Protein AF-A0AAC8XKB2-F1 (afdb_monomer_lite)

Secondary structure (DSSP, 8-state):
--HHHHHHHHHHH--SHHHHHHHHHTSS-HHHHHHHHHHHHHHHS-S-HHHHHHHHHH-HHHHHHHHHHHHHHHHHHHHHHHHHHHHHHHHHHHHHHHHHHHHHHHHT--STHHHHHHHHHHHHHHHHHHHHHH-SS--HHHHHHHHHHHHIIIIIHHHHHTTTTTT----

Structure (mmCIF, N/CA/C/O backbone):
data_AF-A0AAC8XKB2-F1
#
_entry.id   AF-A0AAC8XKB2-F1
#
loop_
_atom_site.group_PDB
_atom_site.id
_atom_site.type_symbol
_atom_site.label_atom_id
_atom_site.label_alt_id
_atom_site.label_comp_id
_atom_site.label_asym_id
_atom_site.label_entity_id
_atom_site.label_seq_id
_atom_site.pdbx_PDB_ins_code
_atom_site.Cartn_x
_atom_site.Cartn_y
_atom_site.Cartn_z
_atom_site.occupancy
_atom_site.B_iso_or_equiv
_atom_site.auth_seq_id
_atom_site.auth_comp_id
_atom_site.auth_asym_id
_atom_site.auth_atom_id
_atom_site.pdbx_PDB_model_num
ATOM 1 N N . MET A 1 1 ? -24.575 -18.781 22.460 1.00 67.38 1 MET A N 1
ATOM 2 C CA . MET A 1 1 ? -24.840 -17.633 21.559 1.00 67.38 1 MET A CA 1
ATOM 3 C C . MET A 1 1 ? -23.556 -17.320 20.787 1.00 67.38 1 MET A C 1
ATOM 5 O O . MET A 1 1 ? -22.503 -17.812 21.177 1.00 67.38 1 MET A O 1
ATOM 9 N N . ASN A 1 2 ? -23.609 -16.607 19.661 1.00 86.69 2 ASN A N 1
ATOM 10 C CA . ASN A 1 2 ? -22.433 -16.330 18.823 1.00 86.69 2 ASN A CA 1
ATOM 11 C C . ASN A 1 2 ? -21.977 -14.870 18.953 1.00 86.69 2 ASN A C 1
ATOM 13 O O . ASN A 1 2 ? -22.748 -13.980 19.304 1.00 86.69 2 ASN A O 1
ATOM 17 N N . TRP A 1 3 ? -20.723 -14.595 18.587 1.00 88.31 3 TRP A N 1
ATOM 18 C CA . TRP A 1 3 ? -20.177 -13.231 18.515 1.00 88.31 3 TRP A CA 1
ATOM 19 C C . TRP A 1 3 ? -21.005 -12.281 17.630 1.00 88.31 3 TRP A C 1
ATOM 21 O O . TRP A 1 3 ? -21.056 -11.081 17.892 1.00 88.31 3 TRP A O 1
ATOM 31 N N . SER A 1 4 ? -21.719 -12.817 16.636 1.00 88.62 4 SER A N 1
ATOM 32 C CA . SER A 1 4 ? -22.680 -12.075 15.812 1.00 88.62 4 SER A CA 1
ATOM 33 C C . SER A 1 4 ? -23.845 -11.488 16.610 1.00 88.62 4 SER A C 1
ATOM 35 O O . SER A 1 4 ? -24.359 -10.427 16.259 1.00 88.62 4 SER A O 1
ATOM 37 N N . ASP A 1 5 ? -24.263 -12.152 17.684 1.00 89.88 5 ASP A N 1
ATOM 38 C CA . ASP A 1 5 ? -25.402 -11.740 18.506 1.00 89.88 5 ASP A CA 1
ATOM 39 C C . ASP A 1 5 ? -24.983 -10.588 19.428 1.00 89.88 5 ASP A C 1
ATOM 41 O O . ASP A 1 5 ? -25.674 -9.571 19.518 1.00 89.88 5 ASP A O 1
ATOM 45 N N . VAL A 1 6 ? -23.772 -10.686 19.993 1.00 87.81 6 VAL A N 1
ATOM 46 C CA . VAL A 1 6 ? -23.092 -9.583 20.693 1.00 87.81 6 VAL A CA 1
ATOM 47 C C . VAL A 1 6 ? -22.939 -8.377 19.765 1.00 87.81 6 VAL A C 1
ATOM 49 O O . VAL A 1 6 ? -23.254 -7.244 20.130 1.00 87.81 6 VAL A O 1
ATOM 52 N N . GLY A 1 7 ? -22.504 -8.621 18.527 1.00 89.06 7 GLY A N 1
ATOM 53 C CA . GLY A 1 7 ? -22.344 -7.571 17.532 1.00 89.06 7 GLY A CA 1
ATOM 54 C C . GLY A 1 7 ? -23.662 -6.912 17.128 1.00 89.06 7 GLY A C 1
ATOM 55 O O . GLY A 1 7 ? -23.727 -5.690 16.994 1.00 89.06 7 GLY A O 1
ATOM 56 N N . SER A 1 8 ? -24.730 -7.701 16.995 1.00 91.56 8 SER A N 1
ATOM 57 C CA . SER A 1 8 ? -26.074 -7.206 16.686 1.00 91.56 8 SER A CA 1
ATOM 58 C C . SER A 1 8 ? -26.620 -6.326 17.809 1.00 91.56 8 SER A C 1
ATOM 60 O O . SER A 1 8 ? -27.170 -5.261 17.528 1.00 91.56 8 SER A O 1
ATOM 62 N N . PHE A 1 9 ? -26.400 -6.711 19.070 1.00 90.75 9 PHE A N 1
ATOM 63 C CA . PHE A 1 9 ? -26.743 -5.883 20.225 1.00 90.75 9 PHE A CA 1
ATOM 64 C C . PHE A 1 9 ? -26.013 -4.536 20.193 1.00 90.75 9 PHE A C 1
ATOM 66 O O . PHE A 1 9 ? -26.667 -3.495 20.270 1.00 90.75 9 PHE A O 1
ATOM 73 N N . LEU A 1 10 ? -24.687 -4.542 20.021 1.00 89.31 10 LEU A N 1
ATOM 74 C CA . LEU A 1 10 ? -23.881 -3.317 19.980 1.00 89.31 10 LEU A CA 1
ATOM 75 C C . LEU A 1 10 ? -24.296 -2.399 18.826 1.00 89.31 10 LEU A C 1
ATOM 77 O O . LEU A 1 10 ? -24.436 -1.196 19.013 1.00 89.31 10 LEU A O 1
ATOM 81 N N . LYS A 1 11 ? -24.572 -2.961 17.646 1.00 87.69 11 LYS A N 1
ATOM 82 C CA . LYS A 1 11 ? -25.000 -2.194 16.470 1.00 87.69 11 LYS A CA 1
ATOM 83 C C . LYS A 1 11 ? -26.376 -1.541 16.642 1.00 87.69 11 LYS A C 1
ATOM 85 O O . LYS A 1 11 ? -26.612 -0.473 16.087 1.00 87.69 11 LYS A O 1
ATOM 90 N N . GLN A 1 12 ? -27.290 -2.188 17.365 1.00 85.81 12 GLN A N 1
ATOM 91 C CA . GLN A 1 12 ? -28.653 -1.688 17.577 1.00 85.81 12 GLN A CA 1
ATOM 92 C C . GLN A 1 12 ? -28.759 -0.717 18.760 1.00 85.81 12 GLN A C 1
ATOM 94 O O . GLN A 1 12 ? -29.580 0.196 18.716 1.00 85.81 12 GLN A O 1
ATOM 99 N N . ASN A 1 13 ? -27.946 -0.906 19.804 1.00 80.81 13 ASN A N 1
ATOM 100 C CA . ASN A 1 13 ? -28.107 -0.209 21.083 1.00 80.81 13 ASN A CA 1
ATOM 101 C C . ASN A 1 13 ? -27.028 0.841 21.363 1.00 80.81 13 ASN A C 1
ATOM 103 O O . ASN A 1 13 ? -27.227 1.676 22.241 1.00 80.81 13 ASN A O 1
ATOM 107 N N . GLN A 1 14 ? -25.909 0.830 20.632 1.00 78.75 14 GLN A N 1
ATOM 108 C CA . GLN A 1 14 ? -24.824 1.792 20.814 1.00 78.75 14 GLN A CA 1
ATOM 109 C C . GLN A 1 14 ? -24.652 2.679 19.582 1.00 78.75 14 GLN A C 1
ATOM 111 O O . GLN A 1 14 ? -24.693 2.223 18.438 1.00 78.75 14 GLN A O 1
ATOM 116 N N . LYS A 1 15 ? -24.441 3.973 19.828 1.00 72.50 15 LYS A N 1
ATOM 117 C CA . LYS A 1 15 ? -24.007 4.951 18.823 1.00 72.50 15 LYS A CA 1
ATOM 118 C C . LYS A 1 15 ? -22.521 5.227 19.056 1.00 72.50 15 LYS A C 1
ATOM 120 O O . LYS A 1 15 ? -22.089 5.188 20.197 1.00 72.50 15 LYS A O 1
ATOM 125 N N . GLY A 1 16 ? -21.754 5.509 18.003 1.00 74.38 16 GLY A N 1
ATOM 126 C CA . GLY A 1 16 ? -20.313 5.771 18.128 1.00 74.38 16 GLY A CA 1
ATOM 127 C C . GLY A 1 16 ? -19.441 4.534 17.894 1.00 74.38 16 GLY A C 1
ATOM 128 O O . GLY A 1 16 ? -19.815 3.637 17.131 1.00 74.38 16 GLY A O 1
ATOM 129 N N . VAL A 1 17 ? -18.261 4.493 18.517 1.00 76.50 17 VAL A N 1
ATOM 130 C CA . VAL A 1 17 ? -17.194 3.532 18.169 1.00 76.50 17 VAL A CA 1
ATOM 131 C C . VAL A 1 17 ? -17.562 2.102 18.591 1.00 76.50 17 VAL A C 1
ATOM 133 O O . VAL A 1 17 ? -17.268 1.142 17.878 1.00 76.50 17 VAL A O 1
ATOM 136 N N . ALA A 1 18 ? -18.329 1.937 19.673 1.00 80.12 18 ALA A N 1
ATOM 137 C CA . ALA A 1 18 ? -18.870 0.636 20.079 1.00 80.12 18 ALA A CA 1
ATOM 138 C C . ALA A 1 18 ? -19.825 0.022 19.026 1.00 80.12 18 ALA A C 1
ATOM 140 O O . ALA A 1 18 ? -19.847 -1.196 18.832 1.00 80.12 18 ALA A O 1
ATOM 141 N N . GLY A 1 19 ? -20.557 0.848 18.269 1.00 83.31 19 GLY A N 1
ATOM 142 C CA . GLY A 1 19 ? -21.377 0.392 17.138 1.00 83.31 19 GLY A CA 1
ATOM 143 C C . GLY A 1 19 ? -20.541 -0.102 15.945 1.00 83.31 19 GLY A C 1
ATOM 144 O O . GLY A 1 19 ? -20.951 -1.016 15.218 1.00 83.31 19 GLY A O 1
ATOM 145 N N . LEU A 1 20 ? -19.329 0.439 15.770 1.00 84.06 20 LEU A N 1
ATOM 146 C CA . LEU A 1 20 ? -18.358 -0.044 14.782 1.00 84.06 20 LEU A CA 1
ATOM 147 C C . LEU A 1 20 ? -17.797 -1.410 15.191 1.00 84.06 20 LEU A C 1
ATOM 149 O O . LEU A 1 20 ? -17.721 -2.304 14.350 1.00 84.06 20 LEU A O 1
ATOM 153 N N . VAL A 1 21 ? -17.521 -1.624 16.484 1.00 86.25 21 VAL A N 1
ATOM 154 C CA . VAL A 1 21 ? -17.172 -2.953 17.024 1.00 86.25 21 VAL A CA 1
ATOM 155 C C . VAL A 1 21 ? -18.286 -3.965 16.745 1.00 86.25 21 VAL A C 1
ATOM 157 O O . VAL A 1 21 ? -18.011 -5.075 16.287 1.00 86.25 21 VAL A O 1
ATOM 160 N N . GLY A 1 22 ? -19.551 -3.569 16.911 1.00 85.94 22 GLY A N 1
ATOM 161 C CA . GLY A 1 22 ? -20.696 -4.407 16.545 1.00 85.94 22 GLY A CA 1
ATOM 162 C C . GLY A 1 22 ? -20.752 -4.770 15.055 1.00 85.94 22 GLY A C 1
ATOM 163 O O . GLY A 1 22 ? -21.121 -5.886 14.682 1.00 85.94 22 GLY A O 1
ATOM 164 N N . SER A 1 23 ? -20.311 -3.860 14.187 1.00 86.25 23 SER A N 1
ATOM 165 C CA . SER A 1 23 ? -20.210 -4.105 12.743 1.00 86.25 23 SER A CA 1
ATOM 166 C C . SER A 1 23 ? -19.052 -5.043 12.382 1.00 86.25 23 SER A C 1
ATOM 168 O O . SER A 1 23 ? -19.197 -5.859 11.476 1.00 86.25 23 SER A O 1
ATOM 170 N N . LEU A 1 24 ? -17.935 -4.994 13.117 1.00 87.06 24 LEU A N 1
ATOM 171 C CA . LEU A 1 24 ? -16.830 -5.951 12.969 1.00 87.06 24 LEU A CA 1
ATOM 172 C C . LEU A 1 24 ? -17.256 -7.370 13.369 1.00 87.06 24 LEU A C 1
ATOM 174 O O . LEU A 1 24 ? -16.927 -8.328 12.677 1.00 87.06 24 LEU A O 1
ATOM 178 N N . LEU A 1 25 ? -18.029 -7.491 14.451 1.00 88.38 25 LEU A N 1
ATOM 179 C CA . LEU A 1 25 ? -18.528 -8.759 14.996 1.00 88.38 25 LEU A CA 1
ATOM 180 C C . LEU A 1 25 ? -19.619 -9.427 14.147 1.00 88.38 25 LEU A C 1
ATOM 182 O O . LEU A 1 25 ? -19.764 -10.645 14.180 1.00 88.38 25 LEU A O 1
ATOM 186 N N . THR A 1 26 ? -20.388 -8.638 13.396 1.00 89.88 26 THR A N 1
ATOM 187 C CA . THR A 1 26 ? -21.422 -9.134 12.465 1.00 89.88 26 THR A CA 1
ATOM 188 C C . THR A 1 26 ? -20.912 -9.300 11.032 1.00 89.88 26 THR A C 1
ATOM 190 O O . THR A 1 26 ? -21.664 -9.725 10.158 1.00 89.88 26 THR A O 1
ATOM 193 N N . GLY A 1 27 ? -19.651 -8.949 10.771 1.00 85.50 27 GLY A N 1
ATOM 194 C CA . GLY A 1 27 ? -19.042 -9.033 9.449 1.00 85.50 27 GLY A CA 1
ATOM 195 C C . GLY A 1 27 ? -18.632 -10.453 9.052 1.00 85.50 27 GLY A C 1
ATOM 196 O O . GLY A 1 27 ? -18.438 -11.332 9.884 1.00 85.50 27 GLY A O 1
ATOM 197 N N . ASN A 1 28 ? -18.417 -10.659 7.751 1.00 84.06 28 ASN A N 1
ATOM 198 C CA . ASN A 1 28 ? -18.009 -11.958 7.194 1.00 84.06 28 ASN A CA 1
ATOM 199 C C . ASN A 1 28 ? -16.485 -12.185 7.209 1.00 84.06 28 ASN A C 1
ATOM 201 O O . ASN A 1 28 ? -16.001 -13.232 6.783 1.00 84.06 28 ASN A O 1
ATOM 205 N N . VAL A 1 29 ? -15.707 -11.196 7.654 1.00 86.62 29 VAL A N 1
ATOM 206 C CA . VAL A 1 29 ? -14.244 -11.270 7.676 1.00 86.62 29 VAL A CA 1
ATOM 207 C C . VAL A 1 29 ? -13.804 -11.812 9.031 1.00 86.62 29 VAL A C 1
ATOM 209 O O . VAL A 1 29 ? -13.865 -11.102 10.030 1.00 86.62 29 VAL A O 1
ATOM 212 N N . VAL A 1 30 ? -13.308 -13.052 9.063 1.00 84.62 30 VAL A N 1
ATOM 213 C CA . VAL A 1 30 ? -12.898 -13.750 10.301 1.00 84.62 30 VAL A CA 1
ATOM 214 C C . VAL A 1 30 ? -11.919 -12.919 11.143 1.00 84.62 30 VAL A C 1
ATOM 216 O O . VAL A 1 30 ? -12.062 -12.851 12.360 1.00 84.62 30 VAL A O 1
ATOM 219 N N . GLY A 1 31 ? -10.969 -12.227 10.502 1.00 84.69 31 GLY A N 1
ATOM 220 C CA . GLY A 1 31 ? -10.017 -11.343 11.188 1.00 84.69 31 GLY A CA 1
ATOM 221 C C . GLY A 1 31 ? -10.641 -10.072 11.782 1.00 84.69 31 GLY A C 1
ATOM 222 O O . GLY A 1 31 ? -10.162 -9.558 12.788 1.00 84.69 31 GLY A O 1
ATOM 223 N N . ALA A 1 32 ? -11.728 -9.569 11.192 1.00 84.69 32 ALA A N 1
ATOM 224 C CA . ALA A 1 32 ? -12.476 -8.439 11.740 1.00 84.69 32 ALA A CA 1
ATOM 225 C C . ALA A 1 32 ? -13.318 -8.882 12.943 1.00 84.69 32 ALA A C 1
ATOM 227 O O . ALA A 1 32 ? -13.314 -8.212 13.975 1.00 84.69 32 ALA A O 1
ATOM 228 N N . VAL A 1 33 ? -13.964 -10.048 12.841 1.00 87.69 33 VAL A N 1
ATOM 229 C CA . VAL A 1 33 ? -14.743 -10.644 13.935 1.00 87.69 33 VAL A CA 1
ATOM 230 C C . VAL A 1 33 ? -13.845 -10.945 15.132 1.00 87.69 33 VAL A C 1
ATOM 232 O O . VAL A 1 33 ? -14.199 -10.594 16.252 1.00 87.69 33 VAL A O 1
ATOM 235 N N . SER A 1 34 ? -12.658 -11.523 14.920 1.00 88.00 34 SER A N 1
ATOM 236 C CA . SER A 1 34 ? -11.717 -11.806 16.012 1.00 88.00 34 SER A CA 1
ATOM 237 C C . SER A 1 34 ? -11.193 -10.532 16.679 1.00 88.00 34 SER A C 1
ATOM 239 O O . SER A 1 34 ? -11.087 -10.475 17.904 1.00 88.00 34 SER A O 1
ATOM 241 N N . ALA A 1 35 ? -10.930 -9.480 15.901 1.00 88.12 35 ALA A N 1
ATOM 242 C CA . ALA A 1 35 ? -10.557 -8.175 16.431 1.00 88.12 35 ALA A CA 1
ATOM 243 C C . ALA A 1 35 ? -11.688 -7.550 17.265 1.00 88.12 35 ALA A C 1
ATOM 245 O O . ALA A 1 35 ? -11.435 -7.031 18.352 1.00 88.12 35 ALA A O 1
ATOM 246 N N . GLY A 1 36 ? -12.934 -7.641 16.789 1.00 89.06 36 GLY A N 1
ATOM 247 C CA . GLY A 1 36 ? -14.125 -7.230 17.531 1.00 89.06 36 GLY A CA 1
ATOM 248 C C . GLY A 1 36 ? -14.296 -8.003 18.839 1.00 89.06 36 GLY A C 1
ATOM 249 O O . GLY A 1 36 ? -14.479 -7.402 19.896 1.00 89.06 36 GLY A O 1
ATOM 250 N N . ALA A 1 37 ? -14.156 -9.327 18.782 1.00 90.75 37 ALA A N 1
ATOM 251 C CA . ALA A 1 37 ? -14.275 -10.220 19.930 1.00 90.75 37 ALA A CA 1
ATOM 252 C C . ALA A 1 37 ? -13.195 -9.937 20.977 1.00 90.75 37 ALA A C 1
ATOM 254 O O . ALA A 1 37 ? -13.486 -9.896 22.167 1.00 90.75 37 ALA A O 1
ATOM 255 N N . SER A 1 38 ? -11.963 -9.655 20.542 1.00 92.06 38 SER A N 1
ATOM 256 C CA . SER A 1 38 ? -10.871 -9.269 21.438 1.00 92.06 38 SER A CA 1
ATOM 257 C C . SER A 1 38 ? -11.149 -7.954 22.167 1.00 92.06 38 SER A C 1
ATOM 259 O O . SER A 1 38 ? -10.809 -7.841 23.342 1.00 92.06 38 SER A O 1
ATOM 261 N N . MET A 1 39 ? -11.748 -6.961 21.502 1.00 92.50 39 MET A N 1
ATOM 262 C CA . MET A 1 39 ? -12.102 -5.690 22.148 1.00 92.50 39 MET A CA 1
ATOM 263 C C . MET A 1 39 ? -13.202 -5.892 23.192 1.00 92.50 39 MET A C 1
ATOM 265 O O . MET A 1 39 ? -13.086 -5.408 24.316 1.00 92.50 39 MET A O 1
ATOM 269 N N . VAL A 1 40 ? -14.231 -6.675 22.857 1.00 91.69 40 VAL A N 1
ATOM 270 C CA . VAL A 1 40 ? -15.296 -7.020 23.807 1.00 91.69 40 VAL A CA 1
ATOM 271 C C . VAL A 1 40 ? -14.759 -7.838 24.980 1.00 91.69 40 VAL A C 1
ATOM 273 O O . VAL A 1 40 ? -15.127 -7.570 26.123 1.00 91.69 40 VAL A O 1
ATOM 276 N N . ALA A 1 41 ? -13.853 -8.782 24.736 1.00 93.25 41 ALA A N 1
ATOM 277 C CA . ALA A 1 41 ? -13.256 -9.586 25.793 1.00 93.25 41 ALA A CA 1
ATOM 278 C C . ALA A 1 41 ? -12.395 -8.757 26.752 1.00 93.25 41 ALA A C 1
ATOM 280 O O . ALA A 1 41 ? -12.427 -8.985 27.957 1.00 93.25 41 ALA A O 1
ATOM 281 N N . GLN A 1 42 ? -11.673 -7.752 26.250 1.00 92.75 42 GLN A N 1
ATOM 282 C CA . GLN A 1 42 ? -10.931 -6.815 27.100 1.00 92.75 42 GLN A CA 1
ATOM 283 C C . GLN A 1 42 ? -11.861 -5.929 27.937 1.00 92.75 42 GLN A C 1
ATOM 285 O O . GLN A 1 42 ? -11.570 -5.669 29.102 1.00 92.75 42 GLN A O 1
ATOM 290 N N . ALA A 1 43 ? -12.990 -5.495 27.373 1.00 91.50 43 ALA A N 1
ATOM 291 C CA . ALA A 1 43 ? -13.951 -4.652 28.080 1.00 91.50 43 ALA A CA 1
ATOM 292 C C . ALA A 1 43 ? -14.737 -5.409 29.167 1.00 91.50 43 ALA A C 1
ATOM 294 O O . ALA A 1 43 ? -15.002 -4.860 30.237 1.00 91.50 43 ALA A O 1
ATOM 295 N N . THR A 1 44 ? -15.102 -6.665 28.893 1.00 92.12 44 THR A N 1
ATOM 296 C CA . THR A 1 44 ? -15.965 -7.499 29.753 1.00 92.12 44 THR A CA 1
ATOM 297 C C . THR A 1 44 ? -15.193 -8.474 30.644 1.00 92.12 44 THR A C 1
ATOM 299 O O . THR A 1 44 ? -15.748 -8.993 31.607 1.00 92.12 44 THR A O 1
ATOM 302 N N . GLY A 1 45 ? -13.914 -8.728 30.350 1.00 92.56 45 GLY A N 1
ATOM 303 C CA . GLY A 1 45 ? -13.069 -9.675 31.082 1.00 92.56 45 GLY A CA 1
ATOM 304 C C . GLY A 1 45 ? -13.311 -11.148 30.739 1.00 92.56 45 GLY A C 1
ATOM 305 O O . GLY A 1 45 ? -12.750 -12.018 31.401 1.00 92.56 45 GLY A O 1
ATOM 306 N N . THR A 1 46 ? -14.124 -11.450 29.723 1.00 91.94 46 THR A N 1
ATOM 307 C CA . THR A 1 46 ? -14.468 -12.822 29.326 1.00 91.94 46 THR A CA 1
ATOM 308 C C . THR A 1 46 ? -14.405 -13.004 27.814 1.00 91.94 46 THR A C 1
ATOM 310 O O . THR A 1 46 ? -14.728 -12.106 27.043 1.00 91.94 46 THR A O 1
ATOM 313 N N . THR A 1 47 ? -13.977 -14.182 27.370 1.00 91.56 47 THR A N 1
ATOM 314 C CA . THR A 1 47 ? -13.968 -14.579 25.953 1.00 91.56 47 THR A CA 1
ATOM 315 C C . THR A 1 47 ? -15.218 -15.365 25.558 1.00 91.56 47 THR A C 1
ATOM 317 O O . THR A 1 47 ? -15.344 -15.774 24.404 1.00 91.56 47 THR A O 1
ATOM 320 N N . ASP A 1 48 ? -16.136 -15.579 26.502 1.00 93.25 48 ASP A N 1
ATOM 321 C CA . ASP A 1 48 ? -17.414 -16.233 26.265 1.00 93.25 48 ASP A CA 1
ATOM 322 C C . ASP A 1 48 ? -18.448 -15.203 25.750 1.00 93.25 48 ASP A C 1
ATOM 324 O O . ASP A 1 48 ? -18.719 -14.218 26.446 1.00 93.25 48 ASP A O 1
ATOM 328 N N . PRO A 1 49 ? -19.038 -15.392 24.552 1.00 90.00 49 PRO A N 1
ATOM 329 C CA . PRO A 1 49 ? -19.989 -14.442 23.970 1.00 90.00 49 PRO A CA 1
ATOM 330 C C . PRO A 1 49 ? -21.267 -14.256 24.797 1.00 90.00 49 PRO A C 1
ATOM 332 O O . PRO A 1 49 ? -21.826 -13.158 24.818 1.00 90.00 49 PRO A O 1
ATOM 335 N N . ASP A 1 50 ? -21.742 -15.310 25.464 1.00 92.56 50 ASP A N 1
ATOM 336 C CA . ASP A 1 50 ? -22.951 -15.272 26.283 1.00 92.56 50 ASP A CA 1
ATOM 337 C C . ASP A 1 50 ? -22.718 -14.412 27.530 1.00 92.56 50 ASP A C 1
ATOM 339 O O . ASP A 1 50 ? -23.497 -13.503 27.832 1.00 92.56 50 ASP A O 1
ATOM 343 N N . GLN A 1 51 ? -21.598 -14.644 28.218 1.00 92.12 51 GLN A N 1
ATOM 344 C CA . GLN A 1 51 ? -21.217 -13.865 29.399 1.00 92.12 51 GLN A CA 1
ATOM 345 C C . GLN A 1 51 ? -20.846 -12.423 29.049 1.00 92.12 51 GLN A C 1
ATOM 347 O O . GLN A 1 51 ? -21.177 -11.499 29.797 1.00 92.12 51 GLN A O 1
ATOM 352 N N . ALA A 1 52 ? -20.188 -12.218 27.906 1.00 90.88 52 ALA A N 1
ATOM 353 C CA . ALA A 1 52 ? -19.854 -10.893 27.411 1.00 90.88 52 ALA A CA 1
ATOM 354 C C . ALA A 1 52 ? -21.122 -10.080 27.129 1.00 90.88 52 ALA A C 1
ATOM 356 O O . ALA A 1 52 ? -21.212 -8.934 27.565 1.00 90.88 52 ALA A O 1
ATOM 357 N N . LEU A 1 53 ? -22.127 -10.665 26.461 1.00 92.12 53 LEU A N 1
ATOM 358 C CA . LEU A 1 53 ? -23.389 -9.968 26.212 1.00 92.12 53 LEU A CA 1
ATOM 359 C C . LEU A 1 53 ? -24.113 -9.635 27.515 1.00 92.12 53 LEU A C 1
ATOM 361 O O . LEU A 1 53 ? -24.556 -8.500 27.678 1.00 92.12 53 LE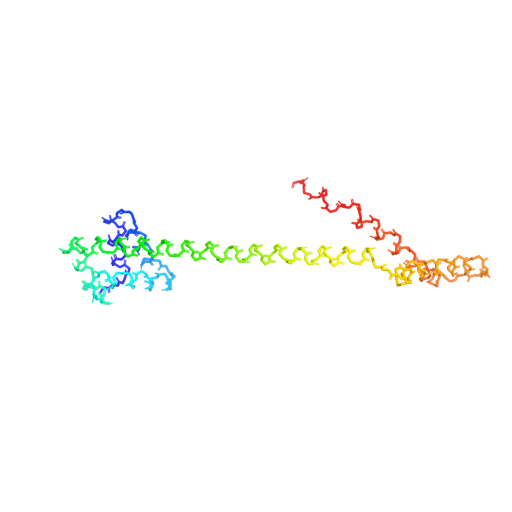U A O 1
ATOM 365 N N . ALA A 1 54 ? -24.207 -10.594 28.438 1.00 92.69 54 ALA A N 1
ATOM 366 C CA . ALA A 1 54 ? -24.840 -10.367 29.732 1.00 92.69 54 ALA A CA 1
ATOM 367 C C . ALA A 1 54 ? -24.171 -9.202 30.474 1.00 92.69 54 ALA A C 1
ATOM 369 O O . ALA A 1 54 ? -24.856 -8.289 30.925 1.00 92.69 54 ALA A O 1
ATOM 370 N N . THR A 1 55 ? -22.835 -9.180 30.498 1.00 91.88 55 THR A N 1
ATOM 371 C CA . THR A 1 55 ? -22.045 -8.102 31.108 1.00 91.88 55 THR A CA 1
ATOM 372 C C . THR A 1 55 ? -22.300 -6.757 30.429 1.00 91.88 55 THR A C 1
ATOM 374 O O . THR A 1 55 ? -22.551 -5.770 31.112 1.00 91.88 55 THR A O 1
ATOM 377 N N . LEU A 1 56 ? -22.304 -6.709 29.093 1.00 89.94 56 LEU A N 1
ATOM 378 C CA . LEU A 1 56 ? -22.581 -5.485 28.329 1.00 89.94 56 LEU A CA 1
ATOM 379 C C . LEU A 1 56 ? -24.015 -4.965 28.522 1.00 89.94 56 LEU A C 1
ATOM 381 O O . LEU A 1 56 ? -24.252 -3.768 28.379 1.00 89.94 56 LEU A O 1
ATOM 385 N N . GLN A 1 57 ? -24.973 -5.846 28.813 1.00 90.19 57 GLN A N 1
ATOM 386 C CA . GLN A 1 57 ? -26.362 -5.479 29.093 1.00 90.19 57 GLN A CA 1
ATOM 387 C C . GLN A 1 57 ? -26.566 -5.018 30.538 1.00 90.19 57 GLN A C 1
ATOM 389 O O . GLN A 1 57 ? -27.365 -4.116 30.782 1.00 90.19 57 GLN A O 1
ATOM 394 N N . SER A 1 58 ? -25.876 -5.644 31.493 1.00 91.69 58 SER A N 1
ATOM 395 C CA . SER A 1 58 ? -26.062 -5.383 32.921 1.00 91.69 58 SER A CA 1
ATOM 396 C C . SER A 1 58 ? -25.179 -4.265 33.467 1.00 91.69 58 SER A C 1
ATOM 398 O O . SER A 1 58 ? -25.555 -3.634 34.451 1.00 91.69 58 SER A O 1
ATOM 400 N N . ASP A 1 59 ? -24.006 -4.038 32.868 1.00 89.19 59 ASP A N 1
ATOM 401 C CA . ASP A 1 59 ? -23.011 -3.083 33.354 1.00 89.19 59 ASP A CA 1
ATOM 402 C C . ASP A 1 59 ? -22.734 -1.971 32.324 1.00 89.19 59 ASP A C 1
ATOM 404 O O . ASP A 1 59 ? -21.986 -2.173 31.361 1.00 89.19 59 ASP A O 1
ATOM 408 N N . PRO A 1 60 ? -23.270 -0.754 32.541 1.00 86.44 60 PRO A N 1
ATOM 409 C CA . PRO A 1 60 ? -22.955 0.409 31.716 1.00 86.44 60 PRO A CA 1
ATOM 410 C C . PRO A 1 60 ? -21.457 0.745 31.674 1.00 86.44 60 PRO A C 1
ATOM 412 O O . PRO A 1 60 ? -20.982 1.303 30.687 1.00 86.44 60 PRO A O 1
ATOM 415 N N . ASN A 1 61 ? -20.689 0.398 32.711 1.00 90.88 61 ASN A N 1
ATOM 416 C CA . ASN A 1 61 ? -19.250 0.651 32.759 1.00 90.88 61 ASN A CA 1
ATOM 417 C C . ASN A 1 61 ? -18.483 -0.218 31.750 1.00 90.88 61 ASN A C 1
ATOM 419 O O . ASN A 1 61 ? -17.490 0.227 31.177 1.00 90.88 61 ASN A O 1
ATOM 423 N N . ALA A 1 62 ? -18.959 -1.436 31.473 1.00 90.12 62 ALA A N 1
ATOM 424 C CA . ALA A 1 62 ? -18.373 -2.300 30.450 1.00 90.12 62 ALA A CA 1
ATOM 425 C C . ALA A 1 62 ? -18.504 -1.688 29.044 1.00 90.12 62 ALA A C 1
ATOM 427 O O . ALA A 1 62 ? -17.589 -1.810 28.230 1.00 90.12 62 ALA A O 1
ATOM 428 N N . LEU A 1 63 ? -19.603 -0.978 28.772 1.00 89.06 63 LEU A N 1
ATOM 429 C CA . LEU A 1 63 ? -19.803 -0.259 27.510 1.00 89.06 63 LEU A CA 1
ATOM 430 C C . LEU A 1 63 ? -18.865 0.943 27.378 1.00 89.06 63 LEU A C 1
ATOM 432 O O . LEU A 1 63 ? -18.259 1.117 26.324 1.00 89.06 63 LEU A O 1
ATOM 436 N N . VAL A 1 64 ? -18.686 1.717 28.451 1.00 91.25 64 VAL A N 1
ATOM 437 C CA . VAL A 1 64 ? -17.740 2.846 28.470 1.00 91.25 64 VAL A CA 1
ATOM 438 C C . VAL A 1 64 ? -16.314 2.355 28.219 1.00 91.25 64 VAL A C 1
ATOM 440 O O . VAL A 1 64 ? -15.627 2.878 27.346 1.00 91.25 64 VAL A O 1
ATOM 443 N N . ARG A 1 65 ? -15.890 1.284 28.901 1.00 91.56 65 ARG A N 1
ATOM 444 C CA . ARG A 1 65 ? -14.576 0.662 28.671 1.00 91.56 65 ARG A CA 1
ATOM 445 C C . ARG A 1 65 ? -14.408 0.166 27.241 1.00 91.56 65 ARG A C 1
ATOM 447 O O . ARG A 1 65 ? -13.342 0.333 26.658 1.00 91.56 65 ARG A O 1
ATOM 454 N N . LEU A 1 66 ? -15.443 -0.452 26.671 1.00 92.12 66 LEU A N 1
ATOM 455 C CA . LEU A 1 66 ? -15.408 -0.903 25.282 1.00 92.12 66 LEU A CA 1
ATOM 456 C C . LEU A 1 66 ? -15.205 0.270 24.321 1.00 92.12 66 LEU A C 1
ATOM 458 O O . LEU A 1 66 ? -14.437 0.149 23.370 1.00 92.12 66 LEU A O 1
ATOM 462 N N . GLU A 1 67 ? -15.871 1.394 24.569 1.00 90.25 67 GLU A N 1
ATOM 463 C CA . GLU A 1 67 ? -15.727 2.599 23.759 1.00 90.25 67 GLU A CA 1
ATOM 464 C C . GLU A 1 67 ? -14.329 3.221 23.890 1.00 90.25 67 GLU A C 1
ATOM 466 O O . GLU A 1 67 ? -13.721 3.550 22.872 1.00 90.25 67 GLU A O 1
ATOM 471 N N . GLU A 1 68 ? -13.764 3.280 25.098 1.00 91.62 68 GLU A N 1
ATOM 472 C CA . GLU A 1 68 ? -12.379 3.718 25.328 1.00 91.62 68 GLU A CA 1
ATOM 473 C C . GLU A 1 68 ? -11.364 2.834 24.588 1.00 91.62 68 GLU A C 1
ATOM 475 O O . GLU A 1 68 ? -10.483 3.342 23.889 1.00 91.62 68 GLU A O 1
ATOM 480 N N . ILE A 1 69 ? -11.509 1.508 24.693 1.00 92.75 69 ILE A N 1
ATOM 481 C CA . ILE A 1 69 ? -10.651 0.535 24.001 1.00 92.75 69 ILE A CA 1
ATOM 482 C C . ILE A 1 69 ? -10.759 0.716 22.487 1.00 92.75 69 ILE A C 1
ATOM 484 O O . ILE A 1 69 ? -9.746 0.739 21.783 1.00 92.75 69 ILE A O 1
ATOM 488 N N . ALA A 1 70 ? -11.981 0.850 21.973 1.00 89.94 70 ALA A N 1
ATOM 489 C CA . ALA A 1 70 ? -12.212 0.984 20.545 1.00 89.94 70 ALA A CA 1
ATOM 490 C C . ALA A 1 70 ? -11.636 2.303 20.000 1.00 89.94 70 ALA A C 1
ATOM 492 O O . ALA A 1 70 ? -10.963 2.286 18.970 1.00 89.94 70 ALA A O 1
ATOM 493 N N . ALA A 1 71 ? -11.809 3.417 20.718 1.00 90.88 71 ALA A N 1
ATOM 494 C CA . ALA A 1 71 ? -11.254 4.717 20.343 1.00 90.88 71 ALA A CA 1
ATOM 495 C C . ALA A 1 71 ? -9.715 4.729 20.378 1.00 90.88 71 ALA A C 1
ATOM 497 O O . ALA A 1 71 ? -9.071 5.231 19.453 1.00 90.88 71 ALA A O 1
ATOM 498 N N . ALA A 1 72 ? -9.103 4.130 21.406 1.00 91.69 72 ALA A N 1
ATOM 499 C CA . ALA A 1 72 ? -7.649 4.005 21.501 1.00 91.69 72 ALA A CA 1
ATOM 500 C C . ALA A 1 72 ? -7.073 3.192 20.331 1.00 91.69 72 ALA A C 1
ATOM 502 O O . ALA A 1 72 ? -6.054 3.567 19.742 1.00 91.69 72 ALA A O 1
ATOM 503 N N . ARG A 1 73 ? -7.757 2.107 19.956 1.00 89.12 73 ARG A N 1
ATOM 504 C CA . ARG A 1 73 ? -7.351 1.247 18.845 1.00 89.12 73 ARG A CA 1
ATOM 505 C C . ARG A 1 73 ? -7.533 1.919 17.488 1.00 89.12 73 ARG A C 1
ATOM 507 O O . ARG A 1 73 ? -6.672 1.769 16.629 1.00 89.12 73 ARG A O 1
ATOM 514 N N . GLU A 1 74 ? -8.599 2.687 17.291 1.00 88.44 74 GLU A N 1
ATOM 515 C CA . GLU A 1 74 ? -8.791 3.483 16.074 1.00 88.44 74 GLU A CA 1
ATOM 516 C C . GLU A 1 74 ? -7.663 4.513 15.897 1.00 88.44 74 GLU A C 1
ATOM 518 O O . GLU A 1 74 ? -7.074 4.615 14.821 1.00 88.44 74 GLU A O 1
ATOM 523 N N . ALA A 1 75 ? -7.271 5.200 16.974 1.00 90.12 75 ALA A N 1
ATOM 524 C CA . ALA A 1 75 ? -6.145 6.133 16.951 1.00 90.12 75 ALA A CA 1
ATOM 525 C C . ALA A 1 75 ? -4.795 5.445 16.666 1.00 90.12 75 ALA A C 1
ATOM 527 O O . ALA A 1 75 ? -3.918 6.020 16.019 1.00 90.12 75 ALA A O 1
ATOM 528 N N . GLU A 1 76 ? -4.583 4.220 17.148 1.00 90.94 76 GLU A N 1
ATOM 529 C CA . GLU A 1 76 ? -3.403 3.419 16.806 1.00 90.94 76 GLU A CA 1
ATOM 530 C C . GLU A 1 76 ? -3.398 2.995 15.334 1.00 90.94 76 GLU A C 1
ATOM 532 O O . GLU A 1 76 ? -2.389 3.179 14.653 1.00 90.94 76 GLU A O 1
ATOM 537 N N . VAL A 1 77 ? -4.527 2.494 14.825 1.00 89.25 77 VAL A N 1
ATOM 538 C CA . VAL A 1 77 ? -4.672 2.094 13.419 1.00 89.25 77 VAL A CA 1
ATOM 539 C C . VAL A 1 77 ? -4.420 3.279 12.492 1.00 89.25 77 VAL A C 1
ATOM 541 O O . VAL A 1 77 ? -3.662 3.137 11.536 1.00 89.25 77 VAL A O 1
ATOM 544 N N . ASN A 1 78 ? -4.968 4.457 12.795 1.00 90.00 78 ASN A N 1
ATOM 545 C CA . ASN A 1 78 ? -4.749 5.658 11.987 1.00 90.00 78 ASN A CA 1
ATOM 546 C C . ASN A 1 78 ? -3.267 6.058 11.951 1.00 90.00 78 ASN A C 1
ATOM 548 O O . ASN A 1 78 ? -2.723 6.272 10.870 1.00 90.00 78 ASN A O 1
ATOM 552 N N . ARG A 1 79 ? -2.572 6.045 13.097 1.00 93.75 79 ARG A N 1
ATOM 553 C CA . ARG A 1 79 ? -1.118 6.296 13.149 1.00 93.75 79 ARG A CA 1
ATOM 554 C C . ARG A 1 79 ? -0.319 5.263 12.354 1.00 93.75 79 ARG A C 1
ATOM 556 O O . ARG A 1 79 ? 0.643 5.611 11.670 1.00 93.75 79 ARG A O 1
ATOM 563 N N . HIS A 1 80 ? -0.707 3.992 12.430 1.00 93.56 80 HIS A N 1
ATOM 564 C CA . HIS A 1 80 ? -0.065 2.939 11.653 1.00 93.56 80 HIS A CA 1
ATOM 565 C C . HIS A 1 80 ? -0.258 3.162 10.147 1.00 93.56 80 HIS A C 1
ATOM 567 O O . HIS A 1 80 ? 0.723 3.136 9.405 1.00 93.56 80 HIS A O 1
ATOM 573 N N . LEU A 1 81 ? -1.481 3.465 9.702 1.00 92.94 81 LEU A N 1
ATOM 574 C CA . LEU A 1 81 ? -1.786 3.777 8.303 1.00 92.94 81 LEU A CA 1
ATOM 575 C C . LEU A 1 81 ? -0.996 4.987 7.801 1.00 92.94 81 LEU A C 1
ATOM 577 O O . LEU A 1 81 ? -0.396 4.914 6.730 1.00 92.94 81 LEU A O 1
ATOM 581 N N . GLU A 1 82 ? -0.930 6.062 8.589 1.00 94.31 82 GLU A N 1
ATOM 582 C CA . GLU A 1 82 ? -0.111 7.237 8.278 1.00 94.31 82 GLU A CA 1
ATOM 583 C C . GLU A 1 82 ? 1.364 6.861 8.100 1.00 94.31 82 GLU A C 1
ATOM 585 O O . GLU A 1 82 ? 1.986 7.258 7.115 1.00 94.31 82 GLU A O 1
ATOM 590 N N . SER A 1 83 ? 1.924 6.051 9.006 1.00 95.25 83 SER A N 1
ATOM 591 C CA . SER A 1 83 ? 3.328 5.628 8.924 1.00 95.25 83 SER A CA 1
ATOM 592 C C . SER A 1 83 ? 3.624 4.749 7.707 1.00 95.25 83 SER A C 1
ATOM 594 O O . SER A 1 83 ? 4.624 4.968 7.024 1.00 95.25 83 SER A O 1
ATOM 596 N N . VAL A 1 84 ? 2.744 3.796 7.386 1.00 94.00 84 VAL A N 1
ATOM 597 C CA . VAL A 1 84 ? 2.893 2.923 6.214 1.00 94.00 84 VAL A CA 1
ATOM 598 C C . VAL A 1 84 ? 2.785 3.740 4.931 1.00 94.00 84 VAL A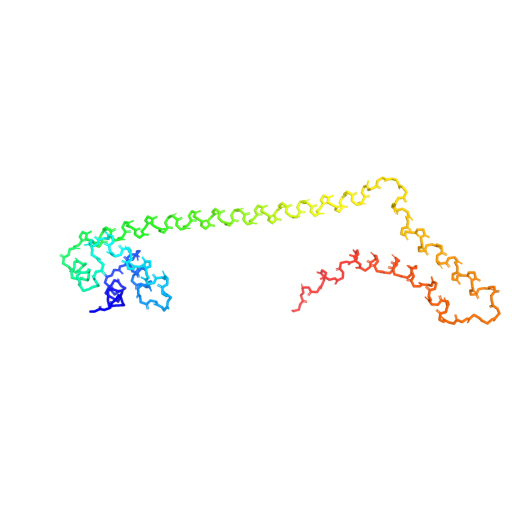 C 1
ATOM 600 O O . VAL A 1 84 ? 3.626 3.605 4.044 1.00 94.00 84 VAL A O 1
ATOM 603 N N . MET A 1 85 ? 1.806 4.642 4.857 1.00 94.81 85 MET A N 1
ATOM 604 C CA . MET A 1 85 ? 1.626 5.522 3.707 1.00 94.81 85 MET A CA 1
ATOM 605 C C . MET A 1 85 ? 2.823 6.463 3.527 1.00 94.81 85 MET A C 1
ATOM 607 O O . MET A 1 85 ? 3.286 6.660 2.406 1.00 94.81 85 MET A O 1
ATOM 611 N N . ALA A 1 86 ? 3.367 7.012 4.615 1.00 95.50 86 ALA A N 1
ATOM 612 C CA . ALA A 1 86 ? 4.560 7.851 4.568 1.00 95.50 86 ALA A CA 1
ATOM 613 C C . ALA A 1 86 ? 5.786 7.083 4.048 1.00 95.50 86 ALA A C 1
ATOM 615 O O . ALA A 1 86 ? 6.510 7.603 3.198 1.00 95.50 86 ALA A O 1
ATOM 616 N N . LEU A 1 87 ? 5.997 5.845 4.508 1.00 94.94 87 LEU A N 1
ATOM 617 C CA . LEU A 1 87 ? 7.076 4.979 4.024 1.00 94.94 87 LEU A CA 1
ATOM 618 C C . LEU A 1 87 ? 6.915 4.653 2.534 1.00 94.94 87 LEU A C 1
ATOM 620 O O . LEU A 1 87 ? 7.875 4.768 1.776 1.00 94.94 87 LEU A O 1
ATOM 624 N N . GLU A 1 88 ? 5.702 4.316 2.095 1.00 94.00 88 GLU A N 1
ATOM 625 C CA . GLU A 1 88 ? 5.414 4.024 0.688 1.00 94.00 88 GLU A CA 1
ATOM 626 C C . GLU A 1 88 ? 5.64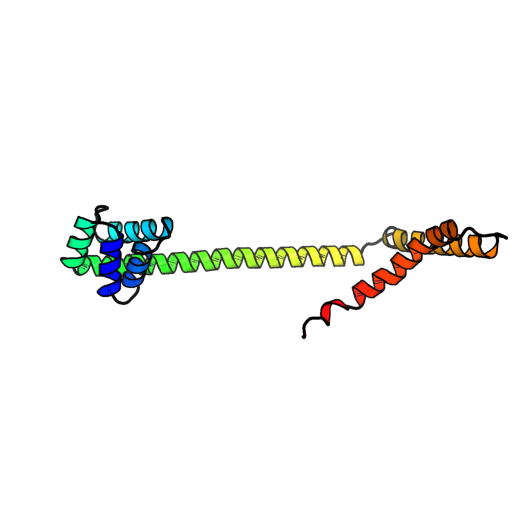7 5.249 -0.209 1.00 94.00 88 GLU A C 1
ATOM 628 O O . GLU A 1 88 ? 6.253 5.149 -1.279 1.00 94.00 88 GLU A O 1
ATOM 633 N N . LEU A 1 89 ? 5.197 6.431 0.223 1.00 95.38 89 LEU A N 1
ATOM 634 C CA . LEU A 1 89 ? 5.423 7.678 -0.507 1.00 95.38 89 LEU A CA 1
ATOM 635 C C . LEU A 1 89 ? 6.909 8.039 -0.563 1.00 95.38 89 LEU A C 1
ATOM 637 O O . LEU A 1 89 ? 7.387 8.474 -1.612 1.00 95.38 89 LEU A O 1
ATOM 641 N N . GLN A 1 90 ? 7.647 7.840 0.530 1.00 95.31 90 GLN A N 1
ATOM 642 C CA . GLN A 1 90 ? 9.087 8.078 0.575 1.00 95.31 90 GLN A CA 1
ATOM 643 C C . GLN A 1 90 ? 9.841 7.150 -0.384 1.00 95.31 90 GLN A C 1
ATOM 645 O O . GLN A 1 90 ? 10.732 7.613 -1.098 1.00 95.31 90 GLN A O 1
ATOM 650 N N . ASP A 1 91 ? 9.482 5.868 -0.427 1.00 93.81 91 ASP A N 1
ATOM 651 C CA . ASP A 1 91 ? 10.103 4.896 -1.327 1.00 93.81 91 ASP A CA 1
ATOM 652 C C . ASP A 1 91 ? 9.842 5.247 -2.799 1.00 93.81 91 ASP A C 1
ATOM 654 O O . ASP A 1 91 ? 10.776 5.347 -3.597 1.00 93.81 91 ASP A O 1
ATOM 658 N N . LYS A 1 92 ? 8.594 5.595 -3.145 1.00 90.94 92 LYS A N 1
ATOM 659 C CA . LYS A 1 92 ? 8.240 6.086 -4.490 1.00 90.94 92 LYS A CA 1
ATOM 660 C C . LYS A 1 92 ? 9.037 7.331 -4.872 1.00 90.94 92 LYS A C 1
ATOM 662 O O . LYS A 1 92 ? 9.577 7.409 -5.975 1.00 90.94 92 LYS A O 1
ATOM 667 N N . GLN A 1 93 ? 9.141 8.306 -3.969 1.00 91.81 93 GLN A N 1
ATOM 668 C CA . GLN A 1 93 ? 9.932 9.516 -4.208 1.00 91.81 93 GLN A CA 1
ATOM 669 C C . GLN A 1 93 ? 11.417 9.194 -4.411 1.00 91.81 93 GLN A C 1
ATOM 671 O O . GLN A 1 93 ? 12.038 9.740 -5.327 1.00 91.81 93 GLN A O 1
ATOM 676 N N . ARG A 1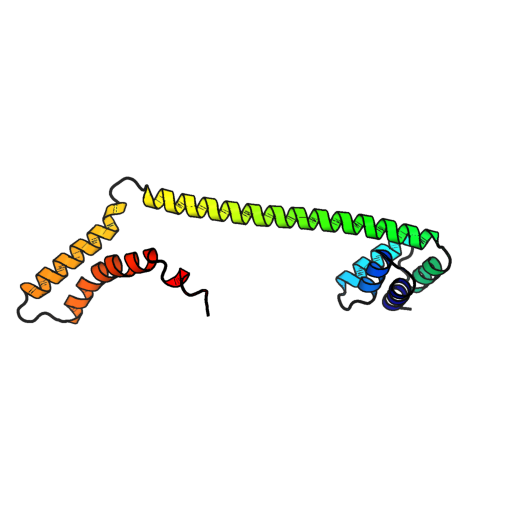 94 ? 11.982 8.285 -3.607 1.00 92.25 94 ARG A N 1
ATOM 677 C CA . ARG A 1 94 ? 13.376 7.848 -3.735 1.00 92.25 94 ARG A CA 1
ATOM 678 C C . ARG A 1 94 ? 13.614 7.152 -5.071 1.00 92.25 94 ARG A C 1
ATOM 680 O O . ARG A 1 94 ? 14.509 7.573 -5.800 1.00 92.25 94 ARG A O 1
ATOM 687 N N . SER A 1 95 ? 12.759 6.206 -5.449 1.00 90.19 95 SER A N 1
ATOM 688 C CA . SER A 1 95 ? 12.818 5.514 -6.740 1.00 90.19 95 SER A CA 1
ATOM 689 C C . SER A 1 95 ? 12.770 6.489 -7.926 1.00 90.19 95 SER A C 1
ATOM 691 O O . SER A 1 95 ? 13.591 6.410 -8.847 1.00 90.19 95 SER A O 1
ATOM 693 N N . HIS A 1 96 ? 11.877 7.486 -7.884 1.00 90.06 96 HIS A N 1
ATOM 694 C CA . HIS A 1 96 ? 11.840 8.544 -8.896 1.00 90.06 96 HIS A CA 1
ATOM 695 C C . HIS A 1 96 ? 13.132 9.366 -8.925 1.00 90.06 96 HIS A C 1
ATOM 697 O O . HIS A 1 96 ? 13.640 9.672 -10.006 1.00 90.06 96 HIS A O 1
ATOM 703 N N . SER A 1 97 ? 13.675 9.719 -7.758 1.00 92.00 97 SER A N 1
ATOM 704 C CA . SER A 1 97 ? 14.914 10.489 -7.662 1.00 92.00 97 SER A CA 1
ATOM 705 C C . SER A 1 97 ? 16.116 9.726 -8.229 1.00 92.00 97 SER A C 1
ATOM 707 O O . SER A 1 97 ? 16.873 10.298 -9.009 1.00 92.00 97 SER A O 1
ATOM 709 N N . GLU A 1 98 ? 16.242 8.430 -7.937 1.00 90.75 98 GLU A N 1
ATOM 710 C CA . GLU A 1 98 ? 17.306 7.557 -8.446 1.00 90.75 98 GLU A CA 1
ATOM 711 C C . GLU A 1 98 ? 17.187 7.348 -9.956 1.00 90.75 98 GLU A C 1
ATOM 713 O O . GLU A 1 98 ? 18.180 7.424 -10.683 1.00 90.75 98 GLU A O 1
ATOM 718 N N . THR A 1 99 ? 15.962 7.170 -10.458 1.00 86.81 99 THR A N 1
ATOM 719 C CA . THR A 1 99 ? 15.696 7.073 -11.899 1.00 86.81 99 THR A CA 1
ATOM 720 C C . THR A 1 99 ? 16.126 8.353 -12.612 1.00 86.81 99 THR A C 1
ATOM 722 O O . THR A 1 99 ? 16.847 8.302 -13.607 1.00 86.81 99 THR A O 1
ATOM 725 N N . GLN A 1 100 ? 15.747 9.519 -12.082 1.00 85.94 100 GLN A N 1
ATOM 726 C CA . GLN A 1 100 ? 16.127 10.805 -12.667 1.00 85.94 100 GLN A CA 1
ATOM 727 C C . GLN A 1 100 ? 17.630 11.066 -12.569 1.00 85.94 100 GLN A C 1
ATOM 729 O O . GLN A 1 100 ? 18.216 11.599 -13.509 1.00 85.94 100 GLN A O 1
ATOM 734 N N . GLN A 1 101 ? 18.278 10.677 -11.469 1.00 89.81 101 GLN A N 1
ATOM 735 C CA . GLN A 1 101 ? 19.735 10.731 -11.355 1.00 89.81 101 GLN A CA 1
ATOM 736 C C . GLN A 1 101 ? 20.401 9.822 -12.386 1.00 89.81 101 GLN A C 1
ATOM 738 O O . GLN A 1 101 ? 21.342 10.251 -13.039 1.00 89.81 101 GLN A O 1
ATOM 743 N N . THR A 1 102 ? 19.879 8.617 -12.608 1.00 83.44 102 THR A N 1
ATOM 744 C CA . THR A 1 102 ? 20.387 7.690 -13.628 1.00 83.44 102 THR A CA 1
ATOM 745 C C . THR A 1 102 ? 20.251 8.274 -15.033 1.00 83.44 102 THR A C 1
ATOM 747 O O . THR A 1 102 ? 21.202 8.211 -15.808 1.00 83.44 102 THR A O 1
ATOM 750 N N . ILE A 1 103 ? 19.116 8.906 -15.353 1.00 77.50 103 ILE A N 1
ATOM 751 C CA . ILE A 1 103 ? 18.910 9.597 -16.636 1.00 77.50 103 ILE A CA 1
ATOM 752 C C . ILE A 1 103 ? 19.907 10.748 -16.787 1.00 77.50 103 ILE A C 1
ATOM 754 O O . ILE A 1 103 ? 20.616 10.809 -17.785 1.00 77.50 103 ILE A O 1
ATOM 758 N N . ARG A 1 104 ? 20.026 11.617 -15.774 1.00 78.69 104 ARG A N 1
ATOM 759 C CA . ARG A 1 104 ? 20.973 12.744 -15.787 1.00 78.69 104 ARG A CA 1
ATOM 760 C C . ARG A 1 104 ? 22.420 12.280 -15.902 1.00 78.69 104 ARG A C 1
ATOM 762 O O . ARG A 1 104 ? 23.186 12.886 -16.637 1.00 78.69 104 ARG A O 1
ATOM 769 N N . ASN A 1 105 ? 22.793 11.209 -15.209 1.00 81.69 105 ASN A N 1
ATOM 770 C CA . ASN A 1 105 ? 24.127 10.618 -15.287 1.00 81.69 105 ASN A CA 1
ATOM 771 C C . ASN A 1 105 ? 24.374 9.985 -16.662 1.00 81.69 105 ASN A C 1
ATOM 773 O O . ASN A 1 105 ? 25.484 10.063 -17.177 1.00 81.69 105 ASN A O 1
ATOM 777 N N . GLY A 1 106 ? 23.343 9.401 -17.279 1.00 74.69 106 GLY A N 1
ATOM 778 C CA . GLY A 1 106 ? 23.388 8.929 -18.660 1.00 74.69 106 GLY A CA 1
ATOM 779 C C . GLY A 1 106 ? 23.568 10.068 -19.667 1.00 74.69 106 GLY A C 1
ATOM 780 O O . GLY A 1 106 ? 24.384 9.949 -20.579 1.00 74.69 106 GLY A O 1
ATOM 781 N N . ASP A 1 107 ? 22.861 11.184 -19.479 1.00 69.81 107 ASP A N 1
ATOM 782 C CA . ASP A 1 107 ? 22.969 12.381 -20.323 1.00 69.81 107 ASP A CA 1
ATOM 783 C C . ASP A 1 107 ? 24.316 13.105 -20.139 1.00 69.81 107 ASP A C 1
ATOM 785 O O . ASP A 1 107 ? 24.899 13.591 -21.109 1.00 69.81 107 ASP A O 1
ATOM 789 N N . ASN A 1 108 ? 24.844 13.121 -18.912 1.00 74.25 108 ASN A N 1
ATOM 790 C CA . ASN A 1 108 ? 26.132 13.717 -18.552 1.00 74.25 108 ASN A CA 1
ATOM 791 C C . ASN A 1 108 ? 27.320 12.758 -18.719 1.00 74.25 108 ASN A C 1
ATOM 793 O O . ASN A 1 108 ? 28.427 13.094 -18.302 1.00 74.25 108 ASN A O 1
ATOM 797 N N . ALA A 1 109 ? 27.126 11.569 -19.297 1.00 70.25 109 ALA A N 1
ATOM 798 C CA . ALA A 1 109 ? 28.201 10.597 -19.440 1.00 70.25 109 ALA A CA 1
ATOM 799 C C . ALA A 1 109 ? 29.384 11.193 -20.231 1.00 70.25 109 ALA A C 1
ATOM 801 O O . ALA A 1 109 ? 29.273 11.536 -21.414 1.00 70.25 109 ALA A O 1
ATOM 802 N N . GLU A 1 110 ? 30.534 11.328 -19.571 1.00 67.00 110 GLU A N 1
ATOM 803 C CA . GLU A 1 110 ? 31.772 11.815 -20.176 1.00 67.00 110 GLU A CA 1
ATOM 804 C C . GLU A 1 110 ? 32.506 10.688 -20.929 1.00 67.00 110 GLU A C 1
ATOM 806 O O . GLU A 1 110 ? 32.376 9.505 -20.618 1.00 67.00 110 GLU A O 1
ATOM 811 N N . GLY A 1 111 ? 33.279 11.048 -21.960 1.00 74.06 111 GLY A N 1
ATOM 812 C CA . GLY A 1 111 ? 34.093 10.103 -22.737 1.00 74.06 111 GLY A CA 1
ATOM 813 C C . GLY A 1 111 ? 33.489 9.634 -24.069 1.00 74.06 111 GLY A C 1
ATOM 814 O O . GLY A 1 111 ? 32.535 10.209 -24.591 1.00 74.06 111 GLY A O 1
ATOM 815 N N . GLY A 1 112 ? 34.106 8.608 -24.666 1.00 71.81 112 GLY A N 1
ATOM 816 C CA . GLY A 1 112 ? 33.801 8.127 -26.023 1.00 71.81 112 GLY A CA 1
ATOM 817 C C . GLY A 1 112 ? 32.506 7.315 -26.152 1.00 71.81 112 GLY A C 1
ATOM 818 O O . GLY A 1 112 ? 31.944 7.216 -27.241 1.00 71.81 112 GLY A O 1
ATOM 819 N N . VAL A 1 113 ? 31.995 6.770 -25.042 1.00 72.06 113 VAL A N 1
ATOM 820 C CA . VAL A 1 113 ? 30.848 5.842 -25.023 1.00 72.06 113 VAL A CA 1
ATOM 821 C C . VAL A 1 113 ? 29.566 6.496 -25.553 1.00 72.06 113 VAL A C 1
ATOM 823 O O . VAL A 1 113 ? 28.794 5.852 -26.266 1.00 72.06 113 VAL A O 1
ATOM 826 N N . LYS A 1 114 ? 29.373 7.801 -25.312 1.00 74.00 114 LYS A N 1
ATOM 827 C CA . LYS A 1 114 ? 28.227 8.568 -25.838 1.00 74.00 114 LYS A CA 1
ATOM 828 C C . LYS A 1 114 ? 28.173 8.627 -27.365 1.00 74.00 114 LYS A C 1
ATOM 830 O O . LYS A 1 114 ? 27.101 8.824 -27.933 1.00 74.00 114 LYS A O 1
ATOM 835 N N . TYR A 1 115 ? 29.312 8.431 -28.029 1.00 79.94 115 TYR A N 1
ATOM 836 C CA . TYR A 1 115 ? 29.411 8.457 -29.484 1.00 79.94 115 TYR A CA 1
ATOM 837 C C . TYR A 1 115 ? 29.245 7.083 -30.129 1.00 79.94 115 TYR A C 1
ATOM 839 O O . TYR A 1 115 ? 29.002 7.044 -31.326 1.00 79.94 115 TYR A O 1
ATOM 847 N N . VAL A 1 116 ? 29.295 5.977 -29.377 1.00 81.75 116 VAL A N 1
ATOM 848 C CA . VAL A 1 116 ? 29.269 4.608 -29.934 1.00 81.75 116 VAL A CA 1
ATOM 849 C C . VAL A 1 116 ? 27.954 4.299 -30.657 1.00 81.75 116 VAL A C 1
ATOM 851 O O . VAL A 1 116 ? 27.945 3.797 -31.776 1.00 81.75 116 VAL A O 1
ATOM 854 N N . ARG A 1 117 ? 26.809 4.629 -30.046 1.00 79.81 117 ARG A N 1
ATOM 855 C CA . ARG A 1 117 ? 25.499 4.416 -30.689 1.00 79.81 117 ARG A CA 1
ATOM 856 C C . ARG A 1 117 ? 25.299 5.323 -31.917 1.00 79.81 117 ARG A C 1
ATOM 858 O O . ARG A 1 117 ? 24.924 4.795 -32.963 1.00 79.81 117 ARG A O 1
ATOM 865 N N . PRO A 1 118 ? 25.576 6.645 -31.839 1.00 84.50 118 PRO A N 1
ATOM 866 C CA . PRO A 1 118 ? 25.576 7.497 -33.024 1.00 84.50 118 PRO A CA 1
ATOM 867 C C . PRO A 1 118 ? 26.543 7.017 -34.113 1.00 84.50 118 PRO A C 1
ATOM 869 O O . PRO A 1 118 ? 26.179 7.029 -35.282 1.00 84.50 118 PRO A O 1
ATOM 872 N N . SER A 1 119 ? 27.755 6.582 -33.761 1.00 87.38 119 SER A N 1
ATOM 873 C CA . SER A 1 119 ? 28.773 6.199 -34.741 1.00 87.38 119 SER A CA 1
ATOM 874 C C . SER A 1 119 ? 28.392 4.928 -35.488 1.00 87.38 119 SER A C 1
ATOM 876 O O . SER A 1 119 ? 28.535 4.901 -36.705 1.00 87.38 119 SER A O 1
ATOM 878 N N . HIS A 1 120 ? 27.831 3.918 -34.815 1.00 89.19 120 HIS A N 1
ATOM 879 C CA . HIS A 1 120 ? 27.311 2.720 -35.482 1.00 89.19 120 HIS A CA 1
ATOM 880 C C . HIS A 1 120 ? 26.193 3.064 -36.472 1.00 89.19 120 HIS A C 1
ATOM 882 O O . HIS A 1 120 ? 26.204 2.575 -37.600 1.00 89.19 120 HIS A O 1
ATOM 888 N N . ALA A 1 121 ? 25.261 3.943 -36.084 1.00 89.12 121 ALA A N 1
ATOM 889 C CA . ALA A 1 121 ? 24.196 4.399 -36.974 1.00 89.12 121 ALA A CA 1
ATOM 890 C C . ALA A 1 121 ? 24.762 5.163 -38.184 1.00 89.12 121 ALA A C 1
ATOM 892 O O . ALA A 1 121 ? 24.402 4.869 -39.319 1.00 89.12 121 ALA A O 1
ATOM 893 N N . THR A 1 122 ? 25.697 6.087 -37.967 1.00 88.75 122 THR A N 1
ATOM 894 C CA . THR A 1 122 ? 26.334 6.860 -39.042 1.00 88.75 122 THR A CA 1
ATOM 895 C C . THR A 1 122 ? 27.154 5.974 -39.986 1.00 88.75 122 THR A C 1
ATOM 897 O O . THR A 1 122 ? 27.050 6.121 -41.201 1.00 88.75 122 THR A O 1
ATOM 900 N N . LEU A 1 123 ? 27.932 5.022 -39.464 1.00 93.50 123 LEU A N 1
ATOM 901 C CA . LEU A 1 123 ? 28.703 4.073 -40.276 1.00 93.50 123 LEU A CA 1
ATOM 902 C C . LEU A 1 123 ? 27.790 3.169 -41.108 1.00 93.50 123 LEU A C 1
ATOM 904 O O . LEU A 1 123 ? 28.043 2.971 -42.293 1.00 93.50 123 LEU A O 1
ATOM 908 N N . SER A 1 124 ? 26.704 2.671 -40.514 1.00 92.81 124 SER A N 1
ATOM 909 C CA . SER A 1 124 ? 25.708 1.857 -41.216 1.00 92.81 124 SER A CA 1
ATOM 910 C C . SER A 1 124 ? 25.017 2.645 -42.335 1.00 92.81 124 SER A C 1
ATOM 912 O O . SER A 1 124 ? 24.791 2.105 -43.415 1.00 92.81 124 SER A O 1
ATOM 914 N N . LEU A 1 125 ? 24.749 3.941 -42.125 1.00 92.31 125 LEU A N 1
ATOM 915 C CA . LEU A 1 125 ? 24.212 4.824 -43.163 1.00 92.31 125 LEU A CA 1
ATOM 916 C C . LEU A 1 125 ? 25.187 4.966 -44.335 1.00 92.31 125 LEU A C 1
ATOM 918 O O . LEU A 1 125 ? 24.787 4.798 -45.484 1.00 92.31 125 LEU A O 1
ATOM 922 N N . PHE A 1 126 ? 26.463 5.242 -44.052 1.00 92.75 126 PHE A N 1
ATOM 923 C CA . PHE A 1 126 ? 27.485 5.342 -45.094 1.00 92.75 126 PHE A CA 1
ATOM 924 C C . PHE A 1 126 ? 27.663 4.025 -45.854 1.00 92.75 126 PHE A C 1
ATOM 926 O O . PHE A 1 126 ? 27.766 4.053 -47.077 1.00 92.75 126 PHE A O 1
ATOM 933 N N . ALA A 1 127 ? 27.631 2.883 -45.162 1.00 92.38 127 ALA A N 1
ATOM 934 C CA . ALA A 1 127 ? 27.684 1.566 -45.790 1.00 92.38 127 AL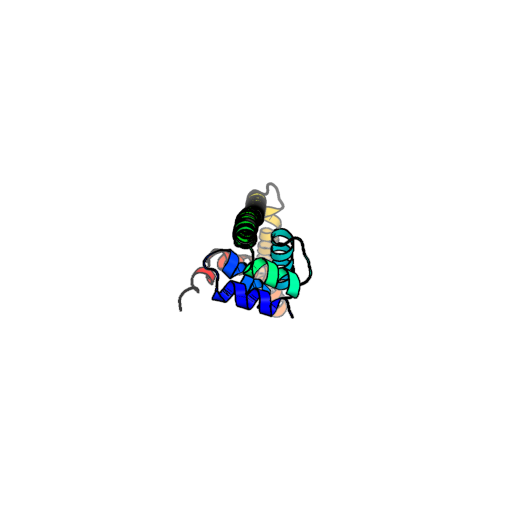A A CA 1
ATOM 935 C C . ALA A 1 127 ? 26.482 1.322 -46.718 1.00 92.38 127 ALA A C 1
ATOM 937 O O . ALA A 1 127 ? 26.668 0.861 -47.841 1.00 92.38 127 ALA A O 1
ATOM 938 N N . GLY A 1 128 ? 25.270 1.696 -46.296 1.00 92.56 128 GLY A N 1
ATOM 939 C CA . GLY A 1 128 ? 24.067 1.601 -47.127 1.00 92.56 128 GLY A CA 1
ATOM 940 C C . GLY A 1 128 ? 24.118 2.502 -48.363 1.00 92.56 128 GLY A C 1
ATOM 941 O O . GLY A 1 128 ? 23.811 2.047 -49.462 1.00 92.56 128 GLY A O 1
ATOM 942 N N . ILE A 1 129 ? 24.562 3.755 -48.206 1.00 91.62 129 ILE A N 1
ATOM 943 C CA . ILE A 1 129 ? 24.740 4.700 -49.324 1.00 91.62 129 ILE A CA 1
ATOM 944 C C . ILE A 1 129 ? 25.785 4.172 -50.311 1.00 91.62 129 ILE A C 1
ATOM 946 O O . ILE A 1 129 ? 25.540 4.164 -51.515 1.00 91.62 129 ILE A O 1
ATOM 950 N N . TYR A 1 130 ? 26.933 3.709 -49.813 1.00 93.75 130 TYR A N 1
ATOM 951 C CA . TYR A 1 130 ? 27.989 3.151 -50.652 1.00 93.75 130 TYR A CA 1
ATOM 952 C C . TYR A 1 130 ? 27.498 1.911 -51.408 1.00 93.75 130 TYR A C 1
ATOM 954 O O . TYR A 1 130 ? 27.631 1.835 -52.626 1.00 93.75 130 TYR A O 1
ATOM 962 N N . TYR A 1 131 ? 26.859 0.975 -50.706 1.00 91.69 131 TYR A N 1
ATOM 963 C CA . TYR A 1 131 ? 26.322 -0.240 -51.310 1.00 91.69 131 TYR A CA 1
ATOM 964 C C . TYR A 1 131 ? 25.292 0.064 -52.406 1.00 91.69 131 TYR A C 1
ATOM 966 O O . TYR A 1 131 ? 25.361 -0.527 -53.479 1.00 91.69 131 TYR A O 1
ATOM 974 N N . GLY A 1 132 ? 24.379 1.013 -52.175 1.00 90.69 132 GLY A N 1
ATOM 975 C CA . GLY A 1 132 ? 23.349 1.381 -53.148 1.00 90.69 132 GLY A CA 1
ATOM 976 C C . GLY A 1 132 ? 23.859 2.149 -54.373 1.00 90.69 132 GLY A C 1
ATOM 977 O O . GLY A 1 132 ? 23.248 2.045 -55.430 1.00 90.69 132 GLY A O 1
ATOM 978 N N . LEU A 1 133 ? 24.951 2.914 -54.250 1.00 91.44 133 LEU A N 1
ATOM 979 C CA . LEU A 1 133 ? 25.490 3.732 -55.348 1.00 91.44 133 LEU A CA 1
ATOM 980 C C . LEU A 1 133 ? 26.568 3.031 -56.182 1.00 91.44 133 LEU A C 1
ATOM 982 O O . LEU A 1 133 ? 26.726 3.364 -57.352 1.00 91.44 133 LEU A O 1
ATOM 986 N N . PHE A 1 134 ? 27.325 2.103 -55.592 1.00 92.19 134 PHE A N 1
ATOM 987 C CA . PHE A 1 134 ? 28.487 1.474 -56.235 1.00 92.19 134 PHE A CA 1
ATOM 988 C C . PHE A 1 134 ? 28.283 -0.010 -56.583 1.00 92.19 134 PHE A C 1
ATOM 990 O O . PHE A 1 134 ? 29.219 -0.657 -57.046 1.00 92.19 134 PHE A O 1
ATOM 997 N N . THR A 1 135 ? 27.078 -0.551 -56.381 1.00 89.94 135 THR A N 1
ATOM 998 C CA . THR A 1 135 ? 26.711 -1.916 -56.792 1.00 89.94 135 THR A CA 1
ATOM 999 C C . THR A 1 135 ? 25.719 -1.843 -57.949 1.00 89.94 135 THR A C 1
ATOM 1001 O O . THR A 1 135 ? 24.685 -1.199 -57.809 1.00 89.94 135 THR A O 1
ATOM 1004 N N . ASP A 1 136 ? 25.997 -2.524 -59.065 1.00 86.94 136 ASP A N 1
ATOM 1005 C CA . ASP A 1 136 ? 25.162 -2.457 -60.280 1.00 86.94 136 ASP A CA 1
ATOM 1006 C C . ASP A 1 136 ? 23.740 -3.012 -60.075 1.00 86.94 136 ASP A C 1
ATOM 1008 O O . ASP A 1 136 ? 22.766 -2.485 -60.610 1.00 86.94 136 ASP A O 1
ATOM 1012 N N . THR A 1 137 ? 23.607 -4.070 -59.270 1.00 88.88 137 THR A N 1
ATOM 1013 C CA . THR A 1 137 ? 22.320 -4.668 -58.882 1.00 88.88 137 THR A CA 1
ATOM 1014 C C . THR A 1 137 ? 22.282 -4.877 -57.366 1.00 88.88 137 THR A C 1
ATOM 1016 O O . THR A 1 137 ? 22.601 -5.971 -56.890 1.00 88.88 137 THR A O 1
ATOM 1019 N N . PRO A 1 138 ? 21.962 -3.837 -56.578 1.00 85.88 138 PRO A N 1
ATOM 1020 C CA . PRO A 1 138 ? 21.945 -3.944 -55.127 1.00 85.88 138 PRO A CA 1
ATOM 1021 C C . PRO A 1 138 ? 20.756 -4.793 -54.665 1.00 85.88 138 PRO A C 1
ATOM 1023 O O . PRO A 1 138 ? 19.616 -4.576 -55.082 1.00 85.88 138 PRO A O 1
ATOM 1026 N N . ASP A 1 139 ? 21.015 -5.746 -53.770 1.00 92.75 139 ASP A N 1
ATOM 1027 C CA . ASP A 1 139 ? 19.966 -6.528 -53.122 1.00 92.75 139 ASP A CA 1
ATOM 1028 C C . ASP A 1 139 ? 19.228 -5.645 -52.107 1.00 92.75 139 ASP A C 1
ATOM 1030 O O . ASP A 1 139 ? 19.827 -5.053 -51.199 1.00 92.75 139 ASP A O 1
ATOM 1034 N N . LEU A 1 140 ? 17.904 -5.575 -52.251 1.00 89.75 140 LEU A N 1
ATOM 1035 C CA . LEU A 1 140 ? 17.028 -4.799 -51.383 1.00 89.75 140 LEU A CA 1
ATOM 1036 C C . LEU A 1 140 ? 17.140 -5.231 -49.912 1.00 89.75 140 LEU A C 1
ATOM 1038 O O . LEU A 1 140 ? 17.068 -4.387 -49.019 1.00 89.75 140 LEU A O 1
ATOM 1042 N N . LEU A 1 141 ? 17.344 -6.523 -49.642 1.00 92.44 141 LEU A N 1
ATOM 1043 C CA . LEU A 1 141 ? 17.491 -7.045 -48.284 1.00 92.44 141 LEU A CA 1
ATOM 1044 C C . LEU A 1 141 ? 18.768 -6.514 -47.633 1.00 92.44 141 LEU A C 1
ATOM 1046 O O . LEU A 1 141 ? 18.718 -6.014 -46.510 1.00 92.44 141 LEU A O 1
ATOM 1050 N N . ILE A 1 142 ? 19.888 -6.538 -48.354 1.00 89.12 142 ILE A N 1
ATOM 1051 C CA . ILE A 1 142 ? 21.182 -6.049 -47.859 1.00 89.12 142 ILE A CA 1
ATOM 1052 C C . ILE A 1 142 ? 21.134 -4.530 -47.652 1.00 89.12 142 ILE A C 1
ATOM 1054 O O . ILE A 1 142 ? 21.559 -4.026 -46.610 1.00 89.12 142 ILE A O 1
ATOM 1058 N N . LEU A 1 143 ? 20.536 -3.798 -48.593 1.00 90.56 143 LEU A N 1
ATOM 1059 C CA . LEU A 1 143 ? 20.343 -2.356 -48.465 1.00 90.56 143 LEU A CA 1
ATOM 1060 C C . LEU A 1 143 ? 19.455 -2.005 -47.258 1.00 90.56 143 LEU A C 1
ATOM 1062 O O . LEU A 1 143 ? 19.790 -1.113 -46.477 1.00 90.56 143 LEU A O 1
ATOM 1066 N N . SER A 1 144 ? 18.351 -2.731 -47.059 1.00 88.62 144 SER A N 1
ATOM 1067 C CA . SER A 1 144 ? 17.451 -2.521 -45.919 1.00 88.62 144 SER A CA 1
ATOM 1068 C C . SER A 1 144 ? 18.120 -2.830 -44.574 1.00 88.62 144 SER A C 1
ATOM 1070 O O . SER A 1 144 ? 17.915 -2.100 -43.600 1.00 88.62 144 SER A O 1
ATOM 1072 N N . ALA A 1 145 ? 18.993 -3.841 -44.526 1.00 91.38 145 ALA A N 1
ATOM 1073 C CA . ALA A 1 145 ? 19.768 -4.173 -43.338 1.00 91.38 145 ALA A CA 1
ATOM 1074 C C . ALA A 1 145 ? 20.698 -3.015 -42.937 1.00 91.38 145 ALA A C 1
ATOM 1076 O O . ALA A 1 145 ? 20.709 -2.617 -41.770 1.00 91.38 145 ALA A O 1
ATOM 1077 N N . PHE A 1 146 ? 21.397 -2.394 -43.896 1.00 91.94 146 PHE A N 1
ATOM 1078 C CA . PHE A 1 146 ? 22.247 -1.228 -43.622 1.00 91.94 146 PHE A CA 1
ATOM 1079 C C . PHE A 1 146 ? 21.459 0.021 -43.199 1.00 91.94 146 PHE A C 1
ATOM 1081 O O . PHE A 1 146 ? 21.944 0.814 -42.388 1.00 91.94 146 PHE A O 1
ATOM 1088 N N . LEU A 1 147 ? 20.233 0.201 -43.690 1.00 90.56 147 LEU A N 1
ATOM 1089 C CA . LEU A 1 147 ? 19.394 1.353 -43.340 1.00 90.56 147 LEU A CA 1
ATOM 1090 C C . LEU A 1 147 ? 18.604 1.179 -42.031 1.00 90.56 147 LEU A C 1
ATOM 1092 O O . LEU A 1 147 ? 18.096 2.164 -41.489 1.00 90.56 147 LEU A O 1
ATOM 1096 N N . THR A 1 148 ? 18.560 -0.027 -41.462 1.00 90.00 148 THR A N 1
ATOM 1097 C CA . THR A 1 148 ? 17.804 -0.321 -40.231 1.00 90.00 148 THR A CA 1
ATOM 1098 C C . THR A 1 148 ? 18.336 0.443 -39.010 1.00 90.00 148 THR A C 1
ATOM 1100 O O . THR A 1 148 ? 17.562 1.041 -38.258 1.00 90.00 148 THR A O 1
ATOM 1103 N N . LEU A 1 149 ? 19.655 0.469 -38.798 1.00 87.62 149 LEU A N 1
ATOM 1104 C CA . LEU A 1 149 ? 20.267 1.170 -37.658 1.00 87.62 149 LEU A CA 1
ATOM 1105 C C . LEU A 1 149 ? 20.113 2.706 -37.726 1.00 87.62 149 LEU A C 1
ATOM 1107 O O . LEU A 1 149 ? 19.708 3.298 -36.723 1.00 87.62 149 LEU A O 1
ATOM 1111 N N . PRO A 1 150 ? 20.362 3.377 -38.870 1.00 88.75 150 PRO A N 1
ATOM 1112 C CA . PRO A 1 150 ? 20.076 4.804 -39.025 1.00 88.75 150 PRO A CA 1
ATOM 1113 C C . PRO A 1 150 ? 18.605 5.142 -38.778 1.00 88.75 150 PRO A C 1
ATOM 1115 O O . PRO A 1 150 ? 18.301 6.097 -38.062 1.00 88.75 150 PRO A O 1
ATOM 1118 N N . PHE A 1 151 ? 17.688 4.343 -39.334 1.00 85.00 151 PHE A N 1
ATOM 1119 C CA . PHE A 1 151 ? 16.253 4.586 -39.219 1.00 85.00 151 PHE A CA 1
ATOM 1120 C C . PHE A 1 151 ? 15.753 4.426 -37.780 1.00 85.00 151 PHE A C 1
ATOM 1122 O O . PHE A 1 151 ? 15.014 5.270 -37.282 1.00 85.00 151 PHE A O 1
ATOM 1129 N N . THR A 1 152 ? 16.197 3.389 -37.070 1.00 82.25 152 THR A N 1
ATOM 1130 C CA . THR A 1 152 ? 15.841 3.189 -35.655 1.00 82.25 152 THR A CA 1
ATOM 1131 C C . THR A 1 152 ? 16.455 4.259 -34.753 1.00 82.25 152 THR A C 1
ATOM 1133 O O . THR A 1 152 ? 15.778 4.762 -33.857 1.00 82.25 152 THR A O 1
ATOM 1136 N N . TYR A 1 153 ? 17.695 4.677 -35.013 1.00 80.62 153 TYR A N 1
ATOM 1137 C CA . TYR A 1 153 ? 18.358 5.724 -34.237 1.00 80.62 153 TYR A CA 1
ATOM 1138 C C . TYR A 1 153 ? 17.739 7.119 -34.447 1.00 80.62 153 TYR A C 1
ATOM 1140 O O . TYR A 1 153 ? 17.587 7.862 -33.476 1.00 80.62 153 TYR A O 1
ATOM 1148 N N . ALA A 1 154 ? 17.365 7.481 -35.680 1.00 77.50 154 ALA A N 1
ATOM 1149 C CA . ALA A 1 154 ? 16.762 8.778 -35.998 1.00 77.50 154 ALA A CA 1
ATOM 1150 C C . ALA A 1 154 ? 15.242 8.813 -35.743 1.00 77.50 154 ALA A C 1
ATOM 1152 O O . ALA A 1 154 ? 14.745 9.755 -35.133 1.00 77.50 154 ALA A O 1
ATOM 1153 N N . GLY A 1 155 ? 14.506 7.772 -36.146 1.00 64.81 155 GLY A N 1
ATOM 1154 C CA . GLY A 1 155 ? 13.041 7.729 -36.109 1.00 64.81 155 GLY A CA 1
ATOM 1155 C C . GLY A 1 155 ? 12.441 7.425 -34.732 1.00 64.81 155 GLY A C 1
ATOM 1156 O O . GLY A 1 155 ? 11.527 8.120 -34.289 1.00 64.81 155 GLY A O 1
ATOM 1157 N N . LEU A 1 156 ? 12.960 6.433 -33.994 1.00 57.38 156 LEU A N 1
ATOM 1158 C CA . LEU A 1 156 ? 12.404 6.076 -32.673 1.00 57.38 156 LEU A CA 1
ATOM 1159 C C . LEU A 1 156 ? 12.818 7.066 -31.578 1.00 57.38 156 LEU A C 1
ATOM 1161 O O . LEU A 1 156 ? 12.078 7.283 -30.615 1.00 57.38 156 LEU A O 1
ATOM 1165 N N . ARG A 1 157 ? 13.976 7.718 -31.740 1.00 57.25 157 ARG A N 1
ATOM 1166 C CA . ARG A 1 157 ? 14.458 8.742 -30.805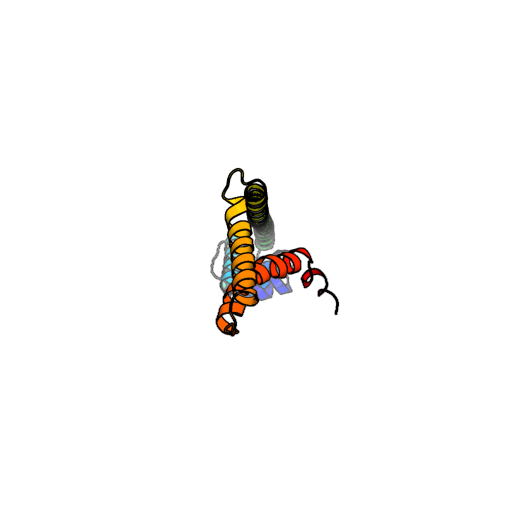 1.00 57.25 157 ARG A CA 1
ATOM 1167 C C . ARG A 1 157 ? 13.604 10.010 -30.838 1.00 57.25 157 ARG A C 1
ATOM 1169 O O . ARG A 1 157 ? 13.476 10.671 -29.809 1.00 57.25 157 ARG A O 1
ATOM 1176 N N . GLU A 1 158 ? 13.021 10.353 -31.984 1.00 53.72 158 GLU A N 1
ATOM 1177 C CA . GLU A 1 158 ? 12.152 11.525 -32.118 1.00 53.72 158 GLU A CA 1
ATOM 1178 C C . GLU A 1 158 ? 10.723 11.242 -31.626 1.00 53.72 158 GLU A C 1
ATOM 1180 O O . GLU A 1 158 ? 10.140 12.074 -30.933 1.00 53.72 158 GLU A O 1
ATOM 1185 N N . ILE A 1 159 ? 10.189 10.038 -31.871 1.00 52.50 159 ILE A N 1
ATOM 1186 C CA . ILE A 1 159 ? 8.863 9.613 -31.380 1.00 52.50 159 ILE A CA 1
ATOM 1187 C C . ILE A 1 159 ? 8.818 9.572 -29.844 1.00 52.50 159 ILE A C 1
ATOM 1189 O O . ILE A 1 159 ? 7.852 10.051 -29.249 1.00 52.50 159 ILE A O 1
ATOM 1193 N N . GLY A 1 160 ? 9.885 9.095 -29.192 1.00 51.59 160 GLY A N 1
ATOM 1194 C CA . GLY A 1 160 ? 9.997 9.108 -27.727 1.00 51.59 160 GLY A CA 1
ATOM 1195 C C . GLY A 1 160 ? 10.096 10.515 -27.120 1.00 51.59 160 GLY A C 1
ATOM 1196 O O . GLY A 1 160 ? 9.630 10.736 -26.008 1.00 51.59 160 GLY A O 1
ATOM 1197 N N . LYS A 1 161 ? 10.646 11.491 -27.856 1.00 51.28 161 LYS A N 1
ATOM 1198 C CA . LYS A 1 161 ? 10.722 12.902 -27.428 1.00 51.28 161 LYS A CA 1
ATOM 1199 C C . LYS A 1 161 ? 9.451 13.696 -27.729 1.00 51.28 161 LYS A C 1
ATOM 1201 O O . LYS A 1 161 ? 9.192 14.696 -27.066 1.00 51.28 161 LYS A O 1
ATOM 1206 N N . ARG A 1 162 ? 8.653 13.268 -28.711 1.00 49.72 162 ARG A N 1
ATOM 1207 C CA . ARG A 1 162 ? 7.429 13.961 -29.141 1.00 49.72 162 ARG A CA 1
ATOM 1208 C C . ARG A 1 162 ? 6.212 13.739 -28.249 1.00 49.72 162 ARG A C 1
ATOM 1210 O O . ARG A 1 162 ? 5.175 14.322 -28.540 1.00 49.72 162 ARG A O 1
ATOM 1217 N N . ASN A 1 163 ? 6.316 12.959 -27.170 1.00 49.66 163 ASN A N 1
ATOM 1218 C CA . ASN A 1 163 ? 5.232 12.795 -26.194 1.00 49.66 163 ASN A CA 1
ATOM 1219 C C . ASN A 1 163 ? 3.873 12.493 -26.862 1.00 49.66 163 ASN A C 1
ATOM 1221 O O . ASN A 1 163 ? 2.826 12.968 -26.431 1.00 49.66 163 ASN A O 1
ATOM 1225 N N . VAL A 1 164 ? 3.872 11.700 -27.939 1.00 51.94 164 VAL A N 1
ATOM 1226 C CA . VAL A 1 164 ? 2.643 11.392 -28.696 1.00 51.94 164 VAL A CA 1
ATOM 1227 C C . VAL A 1 164 ? 1.647 10.605 -27.824 1.00 51.94 164 VAL A C 1
ATOM 1229 O O . VAL A 1 164 ? 0.443 10.654 -28.048 1.00 51.94 164 VAL A O 1
ATOM 1232 N N . LEU A 1 165 ? 2.139 9.964 -26.755 1.00 49.25 165 LEU A N 1
ATOM 1233 C CA . LEU A 1 165 ? 1.342 9.298 -25.721 1.00 49.25 165 LEU A CA 1
ATOM 1234 C C . LEU A 1 165 ? 0.762 10.255 -24.658 1.00 49.25 165 LEU A C 1
ATOM 1236 O O . LEU A 1 165 ? -0.185 9.887 -23.973 1.00 49.25 165 LEU A O 1
ATOM 1240 N N . ALA A 1 166 ? 1.268 11.488 -24.528 1.00 49.03 166 ALA A N 1
ATOM 1241 C CA . ALA A 1 166 ? 0.740 12.473 -23.576 1.00 49.03 166 ALA A CA 1
ATOM 1242 C C . ALA A 1 166 ? -0.560 13.146 -24.064 1.00 49.03 166 ALA A C 1
ATOM 1244 O O . ALA A 1 166 ? -1.283 13.740 -23.268 1.00 49.03 166 ALA A O 1
ATOM 1245 N N . PHE A 1 167 ? -0.889 13.023 -25.355 1.00 47.38 167 PHE A N 1
ATOM 1246 C CA . PHE A 1 167 ? -2.094 13.606 -25.958 1.00 47.38 167 PHE A CA 1
ATOM 1247 C C . PHE A 1 167 ? -3.259 12.616 -26.135 1.00 47.38 167 PHE A C 1
ATOM 1249 O O . PHE A 1 167 ? -4.297 12.996 -26.670 1.00 47.38 167 PHE A O 1
ATOM 1256 N N . GLN A 1 168 ? -3.141 11.372 -25.651 1.00 48.09 168 GLN A N 1
ATOM 1257 C CA . GLN A 1 168 ? -4.239 10.389 -25.663 1.00 48.09 168 GLN A CA 1
ATOM 1258 C C . GLN A 1 168 ? -5.017 10.284 -24.338 1.00 48.09 168 GLN A C 1
ATOM 1260 O O . GLN A 1 168 ? -5.768 9.337 -24.139 1.00 48.09 168 GLN A O 1
ATOM 1265 N N . SER A 1 169 ? -4.923 11.282 -23.454 1.00 48.75 169 SER A N 1
ATOM 1266 C CA . SER A 1 169 ? -5.874 11.451 -22.345 1.00 48.75 169 SER A CA 1
ATOM 1267 C C . SER A 1 169 ? -6.836 12.597 -22.650 1.00 48.75 169 SER A C 1
ATOM 1269 O O . SER A 1 169 ? -6.684 13.710 -22.148 1.00 48.75 169 SER A O 1
ATOM 1271 N N . LYS A 1 170 ? -7.773 12.338 -23.568 1.00 47.41 170 LYS A N 1
ATOM 1272 C CA . LYS A 1 170 ? -9.111 12.950 -23.634 1.00 47.41 170 LYS A CA 1
ATOM 1273 C C . LYS A 1 170 ? -9.874 12.368 -24.824 1.00 47.41 170 LYS A C 1
ATOM 1275 O O . LYS A 1 170 ? -9.847 12.914 -25.926 1.00 47.41 170 LYS A O 1
ATOM 1280 N N . LYS A 1 171 ? -10.572 11.268 -24.575 1.00 43.44 171 LYS A N 1
ATOM 1281 C CA . LYS A 1 171 ? -11.900 11.008 -25.127 1.00 43.44 171 LYS A CA 1
ATOM 1282 C C . LYS A 1 171 ? -12.722 10.309 -24.062 1.00 43.44 171 LYS A C 1
ATOM 1284 O O . LYS A 1 171 ? -12.146 9.416 -23.407 1.00 43.44 171 LYS A O 1
#

pLDDT: mean 84.24, std 12.46, range [43.44, 95.5]

Organism: NCBI:txid314275

Sequence (171 aa):
MNWSDVGSFLKQNQKGVAGLVGSLLTGNVVGAVSAGASMVAQATGTTDPDQALATLQSDPNALVRLEEIAAAREAEVNRHLESVMALELQDKQRSHSETQQTIRNGDNAEGGVKYVRPSHATLSLFAGIYYGLFTDTPDLLILSAFLTLPFTYAGLREIGKRNVLAFQSKK

Radius of gyration: 34.79 Å; chains: 1; bounding box: 63×32×94 Å

Foldseek 3Di:
DALLVLLVCQCVPPDPQSNVLSVLCNDPDPVSNVVSLVLLCVLQVDSDNVSSSVSVVPPVSSVVSSRVSRVVVVVVVVVVVVVVVVVVVVVVVVVVVVVVVVVVCVVVPDDDPVCPLVVLLVVLVVVLVCQVPVPPDRDPVSSVVSNVSVCCVPPVVVVVVVPPVVPPPDD